Protein AF-A0AAV4IRK4-F1 (afdb_monomer_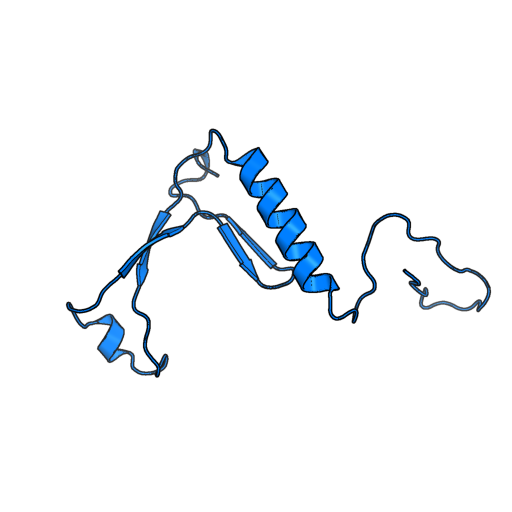lite)

Secondary structure (DSSP, 8-state):
-----SSS-TT-----SS---TT-TTHHHHHHHHHHHHHHHHSTTS---EEEEE---S-TT-GGGGG--SS-EEEEE-EEEETTEEEE--SSGGG-

Radius of gyration: 20.28 Å; chains: 1; bounding box: 39×36×51 Å

Foldseek 3Di:
DFDDDPDDDPPDGDPDPDADDPVDPCRQVVLVVVVVVVCVVVPVPADQAAKDKDADDPDPPPCVVVVDPPRIDIDRDAWDDDRNDIDGGDPDPVRD

Structure (mmCIF, N/CA/C/O backbone):
data_AF-A0AAV4IRK4-F1
#
_entry.id   AF-A0AAV4IRK4-F1
#
loop_
_atom_site.group_PDB
_atom_site.id
_atom_site.type_symbol
_atom_site.label_atom_id
_atom_site.label_alt_id
_atom_site.label_comp_id
_atom_site.label_asym_id
_atom_site.label_entity_id
_atom_site.label_seq_id
_atom_site.pdbx_PDB_ins_code
_atom_site.Cartn_x
_atom_site.Cartn_y
_atom_site.Cartn_z
_atom_site.occupancy
_atom_site.B_iso_or_equiv
_atom_site.auth_seq_id
_atom_site.auth_comp_id
_atom_site.auth_asym_id
_atom_site.auth_atom_id
_atom_site.pdbx_PDB_model_num
ATOM 1 N N . MET A 1 1 ? 18.255 3.456 -20.125 1.00 50.47 1 MET A N 1
ATOM 2 C CA . MET A 1 1 ? 16.891 3.040 -20.538 1.00 50.47 1 MET A CA 1
ATOM 3 C C . MET A 1 1 ? 16.574 3.729 -21.862 1.00 50.47 1 MET A C 1
ATOM 5 O O . MET A 1 1 ? 16.845 4.912 -21.952 1.00 50.47 1 MET A O 1
ATOM 9 N N . LYS A 1 2 ? 16.105 3.010 -22.898 1.00 47.12 2 LYS A N 1
ATOM 10 C CA . LYS A 1 2 ? 15.835 3.591 -24.231 1.00 47.12 2 LYS A CA 1
ATOM 11 C C . LYS A 1 2 ? 14.328 3.804 -24.396 1.00 47.12 2 LYS A C 1
ATOM 13 O O . LYS A 1 2 ? 13.602 2.818 -24.510 1.00 47.12 2 LYS A O 1
ATOM 18 N N . ALA A 1 3 ? 13.876 5.054 -24.354 1.00 50.00 3 ALA A N 1
ATOM 19 C CA . ALA A 1 3 ? 12.509 5.454 -24.688 1.00 50.00 3 ALA A CA 1
ATOM 20 C C . ALA A 1 3 ? 12.510 6.042 -26.108 1.00 50.00 3 ALA A C 1
ATOM 22 O O . ALA A 1 3 ? 13.405 6.816 -26.440 1.00 50.00 3 ALA A O 1
ATOM 23 N N . LYS A 1 4 ? 11.556 5.641 -26.957 1.00 52.75 4 LYS A N 1
ATOM 24 C CA . LYS A 1 4 ? 11.442 6.098 -28.353 1.00 52.75 4 LYS A CA 1
ATOM 25 C C . LYS A 1 4 ? 10.170 6.936 -28.498 1.00 52.75 4 LYS A C 1
ATOM 27 O O . LYS A 1 4 ? 9.111 6.502 -28.052 1.00 52.75 4 LYS A O 1
ATOM 32 N N . LEU A 1 5 ? 10.277 8.115 -29.109 1.00 53.81 5 LEU A N 1
ATOM 33 C CA . LEU A 1 5 ? 9.135 8.985 -29.400 1.00 53.81 5 LEU A CA 1
ATOM 34 C C . LEU A 1 5 ? 8.384 8.505 -30.647 1.00 53.81 5 LEU A C 1
ATOM 36 O O . LEU A 1 5 ? 8.989 8.089 -31.636 1.00 53.81 5 LEU A O 1
ATOM 40 N N . VAL A 1 6 ? 7.053 8.600 -30.614 1.00 61.09 6 VAL A N 1
ATOM 41 C CA . VAL A 1 6 ? 6.168 8.264 -31.741 1.00 61.09 6 VAL A CA 1
ATOM 42 C C . VAL A 1 6 ? 6.052 9.471 -32.678 1.00 61.09 6 VAL A C 1
ATOM 44 O O . VAL A 1 6 ? 4.975 10.021 -32.853 1.00 61.09 6 VAL A O 1
ATOM 47 N N . GLN A 1 7 ? 7.175 9.916 -33.249 1.00 53.50 7 GLN A N 1
ATOM 48 C CA . GLN A 1 7 ? 7.216 10.723 -34.476 1.00 53.50 7 GLN A CA 1
ATOM 49 C C . GLN A 1 7 ? 8.660 10.819 -35.008 1.00 53.50 7 GLN A C 1
ATOM 51 O O . GLN A 1 7 ? 9.473 11.606 -34.545 1.00 53.50 7 GLN A O 1
ATOM 56 N N . TRP A 1 8 ? 8.950 9.928 -35.960 1.00 41.69 8 TRP A N 1
ATOM 57 C CA . TRP A 1 8 ? 9.983 9.933 -37.007 1.00 41.69 8 TRP A CA 1
ATOM 58 C C . TRP A 1 8 ? 11.249 10.796 -36.833 1.00 41.69 8 TRP A C 1
ATOM 60 O O . TRP A 1 8 ? 11.382 11.860 -37.427 1.00 41.69 8 TRP A O 1
ATOM 70 N N . SER A 1 9 ? 12.261 10.219 -36.187 1.00 46.97 9 SER A N 1
ATOM 71 C CA . SER A 1 9 ? 13.600 10.013 -36.762 1.00 46.97 9 SER A CA 1
ATOM 72 C C . SER A 1 9 ? 14.293 8.926 -35.926 1.00 46.97 9 SER A C 1
ATOM 74 O O . SER A 1 9 ? 14.166 8.903 -34.704 1.00 46.97 9 SER A O 1
ATOM 76 N N . GLU A 1 10 ? 14.966 7.960 -36.555 1.00 51.12 10 GLU A N 1
ATOM 77 C CA . GLU A 1 10 ? 15.640 6.858 -35.843 1.00 51.12 10 GLU A CA 1
ATOM 78 C C . GLU A 1 10 ? 16.875 7.294 -35.033 1.00 51.12 10 GLU A C 1
ATOM 80 O O . GLU A 1 10 ? 17.486 6.451 -34.377 1.00 51.12 10 GLU A O 1
ATOM 85 N N . ALA A 1 11 ? 17.232 8.581 -35.056 1.00 54.00 11 ALA A N 1
ATOM 86 C CA . ALA A 1 11 ? 18.519 9.071 -34.574 1.00 54.00 11 ALA A CA 1
ATOM 87 C C . ALA A 1 11 ? 18.522 9.631 -33.142 1.00 54.00 11 ALA A C 1
ATOM 89 O O . ALA A 1 11 ? 19.596 9.725 -32.553 1.00 54.00 11 ALA A O 1
ATOM 90 N N . ASP A 1 12 ? 17.369 9.959 -32.552 1.00 53.19 12 ASP A N 1
ATOM 91 C CA . ASP A 1 12 ? 17.356 10.613 -31.238 1.00 53.19 12 ASP A CA 1
ATOM 92 C C . ASP A 1 12 ? 17.135 9.608 -30.105 1.00 53.19 12 ASP A C 1
ATOM 94 O O . ASP A 1 12 ? 16.019 9.276 -29.694 1.00 53.19 12 ASP A O 1
ATOM 98 N N . GLU A 1 13 ? 18.253 9.089 -29.604 1.00 58.72 13 GLU A N 1
ATOM 99 C CA . GLU A 1 13 ? 18.307 8.230 -28.430 1.00 58.72 13 GLU A CA 1
ATOM 100 C C . GLU A 1 13 ? 18.220 9.094 -27.160 1.00 58.72 13 GLU A C 1
ATOM 102 O O . GLU A 1 13 ? 19.178 9.755 -26.761 1.00 58.72 13 GLU A O 1
ATOM 107 N N . LEU A 1 14 ? 17.051 9.119 -26.514 1.00 63.44 14 LEU A N 1
ATOM 108 C CA . LEU A 1 14 ? 16.869 9.870 -25.270 1.00 63.44 14 LEU A CA 1
ATOM 109 C C . LEU A 1 14 ? 17.677 9.225 -24.137 1.00 63.44 14 LEU A C 1
ATOM 111 O O . LEU A 1 14 ? 17.386 8.110 -23.689 1.00 63.44 14 LEU A O 1
ATOM 115 N N . HIS A 1 15 ? 18.692 9.945 -23.660 1.00 72.31 15 HIS A N 1
ATOM 116 C CA . HIS A 1 15 ? 19.526 9.527 -22.541 1.00 72.31 15 HIS A CA 1
ATOM 117 C C . HIS A 1 15 ? 18.768 9.695 -21.216 1.00 72.31 15 HIS A C 1
ATOM 119 O O . HIS A 1 15 ? 18.801 10.744 -20.575 1.00 72.31 15 HIS A O 1
ATOM 125 N N . VAL A 1 16 ? 18.061 8.642 -20.807 1.00 73.25 16 VAL A N 1
ATOM 126 C CA . VAL A 1 16 ? 17.367 8.591 -19.515 1.00 73.25 16 VAL A CA 1
ATOM 127 C C . VAL A 1 16 ? 18.376 8.269 -18.414 1.00 73.25 16 VAL A C 1
ATOM 129 O O . VAL A 1 16 ? 18.855 7.134 -18.334 1.00 73.25 16 VAL A O 1
ATOM 132 N N . THR A 1 17 ? 18.683 9.253 -17.567 1.00 83.94 17 THR A N 1
ATOM 133 C CA . THR A 1 17 ? 19.556 9.086 -16.389 1.00 83.94 17 THR A CA 1
ATOM 134 C C . THR A 1 17 ? 18.817 8.496 -15.190 1.00 83.94 17 THR A C 1
ATOM 136 O O . THR A 1 17 ? 19.423 7.806 -14.376 1.00 83.94 17 THR A O 1
ATOM 139 N N . ASN A 1 18 ? 17.507 8.747 -15.096 1.00 76.88 18 ASN A N 1
ATOM 140 C CA . ASN A 1 18 ? 16.679 8.409 -13.944 1.00 76.88 18 ASN A CA 1
ATOM 141 C C . ASN A 1 18 ? 15.465 7.621 -14.456 1.00 76.88 18 ASN A C 1
ATOM 143 O O . ASN A 1 18 ? 14.629 8.178 -15.165 1.00 76.88 18 ASN A O 1
ATOM 147 N N . GLY A 1 19 ? 15.387 6.324 -14.154 1.00 76.88 19 GLY A N 1
ATOM 148 C CA . GLY A 1 19 ? 14.271 5.471 -14.572 1.00 76.88 19 GLY A CA 1
ATOM 149 C C . GLY A 1 19 ? 14.688 4.069 -15.015 1.00 76.88 19 GLY A C 1
ATOM 150 O O . GLY A 1 19 ? 15.834 3.815 -15.393 1.00 76.88 19 GLY A O 1
ATOM 151 N N . VAL A 1 20 ? 13.731 3.144 -14.976 1.00 80.25 20 VAL A N 1
ATOM 152 C CA . VAL A 1 20 ? 13.897 1.730 -15.346 1.00 80.25 20 VAL A CA 1
ATOM 153 C C . VAL A 1 20 ? 13.074 1.404 -16.586 1.00 80.25 20 VAL A C 1
ATOM 155 O O . VAL A 1 20 ? 11.945 1.862 -16.725 1.00 80.25 20 VAL A O 1
ATOM 158 N N . LYS A 1 21 ? 13.637 0.626 -17.521 1.00 81.44 21 LYS A N 1
ATOM 159 C CA . LYS A 1 21 ? 12.971 0.336 -18.801 1.00 81.44 21 LYS A CA 1
ATOM 160 C C . LYS A 1 21 ? 11.615 -0.338 -18.560 1.00 81.44 21 LYS A C 1
ATOM 162 O O . LYS A 1 21 ? 11.560 -1.363 -17.889 1.00 81.44 21 LYS A O 1
ATOM 167 N N . GLN A 1 22 ? 10.544 0.210 -19.141 1.00 73.31 22 GLN A N 1
ATOM 168 C CA . GLN A 1 22 ? 9.228 -0.432 -19.147 1.00 73.31 22 GLN A CA 1
ATOM 169 C C . GLN A 1 22 ? 9.365 -1.814 -19.804 1.00 73.31 22 GLN A C 1
ATOM 171 O O . GLN A 1 22 ? 10.088 -1.936 -20.790 1.00 73.31 22 GLN A O 1
ATOM 176 N N . SER A 1 23 ? 8.724 -2.840 -19.235 1.00 71.88 23 SER A N 1
ATOM 177 C CA . SER A 1 23 ? 8.925 -4.269 -19.554 1.00 71.88 23 SER A CA 1
ATOM 178 C C . SER A 1 23 ? 10.194 -4.924 -18.988 1.00 71.88 23 SER A C 1
ATOM 180 O O . SER A 1 23 ? 10.464 -6.086 -19.301 1.00 71.88 23 SER A O 1
ATOM 182 N N . TYR A 1 24 ? 11.001 -4.222 -18.187 1.00 84.25 24 TYR A N 1
ATOM 183 C CA . TYR A 1 24 ? 12.103 -4.861 -17.472 1.00 84.25 24 TYR A CA 1
ATOM 184 C C . TYR A 1 24 ? 11.567 -5.596 -16.246 1.00 84.25 24 TYR A C 1
ATOM 186 O O . TYR A 1 24 ? 10.871 -5.007 -15.427 1.00 84.25 24 TYR A O 1
ATOM 194 N N . VAL A 1 25 ? 11.921 -6.874 -16.103 1.00 82.81 25 VAL A N 1
ATOM 195 C CA . VAL A 1 25 ? 11.386 -7.747 -15.043 1.00 82.81 25 VAL A CA 1
ATOM 196 C C . VAL A 1 25 ? 11.671 -7.201 -13.639 1.00 82.81 25 VAL A C 1
ATOM 198 O O . VAL A 1 25 ? 10.850 -7.369 -12.748 1.00 82.81 25 VAL A O 1
ATOM 201 N N . LEU A 1 26 ? 12.792 -6.492 -13.445 1.00 85.81 26 LEU A N 1
ATOM 202 C CA . LEU A 1 26 ? 13.121 -5.869 -12.156 1.00 85.81 26 LEU A CA 1
ATOM 203 C C . LEU A 1 26 ? 12.500 -4.483 -11.941 1.00 85.81 26 LEU A C 1
ATOM 205 O O . LEU A 1 26 ? 12.624 -3.948 -10.842 1.00 85.81 26 LEU A O 1
ATOM 209 N N . ALA A 1 27 ? 11.885 -3.869 -12.956 1.00 84.62 27 ALA A N 1
ATOM 210 C CA . ALA A 1 27 ? 11.335 -2.522 -12.816 1.00 84.62 27 ALA A CA 1
ATOM 211 C C . ALA A 1 27 ? 10.307 -2.417 -11.669 1.00 84.62 27 ALA A C 1
ATOM 213 O O . ALA A 1 27 ? 10.478 -1.515 -10.851 1.00 84.62 27 ALA A O 1
ATOM 214 N N . PRO A 1 28 ? 9.336 -3.346 -11.519 1.00 83.56 28 PRO A N 1
ATOM 215 C CA . PRO A 1 28 ? 8.391 -3.307 -10.402 1.00 83.56 28 PRO A CA 1
ATOM 216 C C . PRO A 1 28 ? 9.080 -3.466 -9.043 1.00 83.56 28 PRO A C 1
ATOM 218 O O . PRO A 1 28 ? 8.797 -2.718 -8.120 1.00 83.56 28 PRO A O 1
ATOM 221 N N . THR A 1 29 ? 10.049 -4.378 -8.923 1.00 86.69 29 THR A N 1
ATOM 222 C CA . THR A 1 29 ? 10.771 -4.607 -7.660 1.00 86.69 29 THR A CA 1
ATOM 223 C C . THR A 1 29 ? 11.583 -3.387 -7.228 1.00 86.69 29 THR A C 1
ATOM 225 O O . THR A 1 29 ? 11.564 -3.015 -6.057 1.00 86.69 29 THR A O 1
ATOM 228 N N . LEU A 1 30 ? 12.294 -2.753 -8.165 1.00 87.25 30 LEU A N 1
ATOM 229 C CA . LEU A 1 30 ? 13.048 -1.526 -7.898 1.00 87.25 30 LEU A CA 1
ATOM 230 C C . LEU A 1 30 ? 12.117 -0.383 -7.492 1.00 87.25 30 LEU A C 1
ATOM 232 O O . LEU A 1 30 ? 12.451 0.381 -6.591 1.00 87.25 30 LEU A O 1
ATOM 236 N N . PHE A 1 31 ? 10.952 -0.289 -8.132 1.00 84.00 31 PHE A N 1
ATOM 237 C CA . PHE A 1 31 ? 9.943 0.704 -7.794 1.00 84.00 31 PHE A CA 1
ATOM 238 C C . PHE A 1 31 ? 9.397 0.490 -6.379 1.00 84.00 31 PHE A C 1
ATOM 240 O O . PHE A 1 31 ? 9.480 1.404 -5.562 1.00 84.00 31 PHE A O 1
ATOM 247 N N . SER A 1 32 ? 8.958 -0.729 -6.043 1.00 84.94 32 SER A N 1
ATOM 248 C CA . SER A 1 32 ? 8.487 -1.056 -4.692 1.00 84.94 32 SER A CA 1
ATOM 249 C C . SER A 1 32 ? 9.554 -0.772 -3.634 1.00 84.94 32 SER A C 1
ATOM 251 O O . SER A 1 32 ? 9.243 -0.189 -2.603 1.00 84.94 32 SER A O 1
ATOM 253 N N . PHE A 1 33 ? 10.823 -1.101 -3.899 1.00 87.12 33 PHE A N 1
ATOM 254 C CA . PHE A 1 33 ? 11.920 -0.820 -2.968 1.00 87.12 33 PHE A CA 1
ATOM 255 C C . PHE A 1 33 ? 12.112 0.682 -2.712 1.00 87.12 33 PHE A C 1
ATOM 257 O O . PHE A 1 33 ? 12.262 1.101 -1.563 1.00 87.12 33 PHE A O 1
ATOM 264 N N . LEU A 1 34 ? 12.090 1.498 -3.771 1.00 88.31 34 LEU A N 1
ATOM 265 C CA . LEU A 1 34 ? 12.204 2.952 -3.649 1.00 88.31 34 LEU A CA 1
ATOM 266 C C . LEU A 1 34 ? 11.034 3.542 -2.857 1.00 88.31 34 LEU A C 1
ATOM 268 O O . LEU A 1 34 ? 11.261 4.368 -1.975 1.00 88.31 34 LEU A O 1
ATOM 272 N N . PHE A 1 35 ? 9.809 3.087 -3.122 1.00 85.00 35 PHE A N 1
ATOM 273 C CA . PHE A 1 35 ? 8.623 3.531 -2.391 1.00 85.00 35 PHE A CA 1
ATOM 274 C C . PHE A 1 35 ? 8.657 3.126 -0.919 1.00 85.00 35 PHE A C 1
ATOM 276 O O . PHE A 1 35 ? 8.436 3.975 -0.061 1.00 85.00 35 PHE A O 1
ATOM 283 N N . SER A 1 36 ? 9.019 1.881 -0.600 1.00 84.75 36 SER A N 1
ATOM 284 C CA . SER A 1 36 ? 9.151 1.444 0.795 1.00 84.75 36 SER A CA 1
ATOM 285 C C . SER A 1 36 ? 10.192 2.267 1.558 1.00 84.75 36 SER A C 1
ATOM 287 O O . SER A 1 36 ? 9.969 2.632 2.711 1.00 84.75 36 SER A O 1
ATOM 289 N N . MET A 1 37 ? 11.322 2.602 0.925 1.00 87.75 37 MET A N 1
ATOM 290 C CA . MET A 1 37 ? 12.343 3.450 1.548 1.00 87.75 37 MET A CA 1
ATOM 291 C C . MET A 1 37 ? 11.862 4.896 1.723 1.00 87.75 37 MET A C 1
ATOM 293 O O . MET A 1 37 ? 12.119 5.503 2.764 1.00 87.75 37 MET A O 1
ATOM 297 N N . MET A 1 38 ? 11.144 5.435 0.734 1.00 86.75 38 MET A N 1
ATOM 298 C CA . MET A 1 38 ? 10.529 6.759 0.817 1.00 86.75 38 MET A CA 1
ATOM 299 C C . MET A 1 38 ? 9.537 6.815 1.980 1.00 86.75 38 MET A C 1
ATOM 301 O O . MET A 1 38 ? 9.667 7.681 2.843 1.00 86.75 38 MET A O 1
ATOM 305 N N . PHE A 1 39 ? 8.630 5.842 2.080 1.00 83.06 39 PHE A N 1
ATOM 306 C CA . PHE A 1 39 ? 7.653 5.789 3.161 1.00 83.06 39 PHE A CA 1
ATOM 307 C C . PHE A 1 39 ? 8.278 5.620 4.525 1.00 83.06 39 PHE A C 1
ATOM 309 O O . PHE A 1 39 ? 7.926 6.373 5.425 1.00 83.06 39 PHE A O 1
ATOM 316 N N . LEU A 1 40 ? 9.270 4.746 4.676 1.00 83.25 40 LEU A N 1
ATOM 317 C CA . LEU A 1 40 ? 9.987 4.620 5.942 1.00 83.25 40 LEU A CA 1
ATOM 318 C C . LEU A 1 40 ? 10.569 5.966 6.412 1.00 83.25 40 LEU A C 1
ATOM 320 O O . LEU A 1 40 ? 10.550 6.257 7.607 1.00 83.25 40 LEU A O 1
ATOM 324 N N . SER A 1 41 ? 11.056 6.796 5.482 1.00 84.44 41 SER A N 1
ATOM 325 C CA . SER A 1 41 ? 11.601 8.121 5.800 1.00 84.44 41 SER A CA 1
ATOM 326 C C . SER A 1 41 ? 10.531 9.177 6.096 1.00 84.44 41 SER A C 1
ATOM 328 O O . SER A 1 41 ? 10.726 10.002 6.982 1.00 84.44 41 SER A O 1
ATOM 330 N N . SER A 1 42 ? 9.399 9.151 5.390 1.00 79.88 42 SER A N 1
ATOM 331 C CA . SER A 1 42 ? 8.311 10.124 5.562 1.00 79.88 42 SER A CA 1
ATOM 332 C C . SER A 1 42 ? 7.466 9.843 6.802 1.00 79.88 42 SER A C 1
ATOM 334 O O . SER A 1 42 ? 6.915 10.757 7.409 1.00 79.88 42 SER A O 1
ATOM 336 N N . PHE A 1 43 ? 7.371 8.576 7.193 1.00 77.31 43 PHE A N 1
ATOM 337 C CA . PHE A 1 43 ? 6.455 8.104 8.221 1.00 77.31 43 PHE A CA 1
ATOM 338 C C . PHE A 1 43 ? 7.078 7.924 9.604 1.00 77.31 43 PHE A C 1
ATOM 340 O O . PHE A 1 43 ? 6.370 7.496 10.517 1.00 77.31 43 PHE A O 1
ATOM 347 N N . SER A 1 44 ? 8.351 8.287 9.797 1.00 73.56 44 SER A N 1
ATOM 348 C CA . SER A 1 44 ? 9.044 8.122 11.083 1.00 73.56 44 SER A CA 1
ATOM 349 C C . SER A 1 44 ? 8.347 8.827 12.256 1.00 73.56 44 SER A C 1
ATOM 351 O O . SER A 1 44 ? 8.469 8.375 13.388 1.00 73.56 44 SER A O 1
ATOM 353 N N . GLU A 1 45 ? 7.604 9.904 11.984 1.00 71.75 45 GLU A N 1
ATOM 354 C CA . GLU A 1 45 ? 6.866 10.712 12.973 1.00 71.75 45 GLU A CA 1
ATOM 355 C C . GLU A 1 45 ? 5.332 10.653 12.774 1.00 71.75 45 GLU A C 1
ATOM 357 O O . GLU A 1 45 ? 4.581 11.252 13.541 1.00 71.75 45 GLU A O 1
ATOM 362 N N . ALA A 1 46 ? 4.844 9.959 11.737 1.00 70.94 46 ALA A N 1
ATOM 363 C CA . ALA A 1 46 ? 3.434 9.985 11.333 1.00 70.94 46 ALA A CA 1
ATOM 364 C C . ALA A 1 46 ? 2.576 8.909 12.032 1.00 70.94 46 ALA A C 1
ATOM 366 O O . ALA A 1 46 ? 3.091 7.893 12.518 1.00 70.94 46 ALA A O 1
ATOM 367 N N . ASP A 1 47 ? 1.254 9.133 12.054 1.00 75.44 47 ASP A N 1
ATOM 368 C CA . ASP A 1 47 ? 0.269 8.299 12.759 1.00 75.44 47 ASP A CA 1
ATOM 369 C C . ASP A 1 47 ? 0.359 6.827 12.336 1.00 75.44 47 ASP A C 1
ATOM 371 O O . ASP A 1 47 ? 0.564 6.562 11.155 1.00 75.44 47 ASP A O 1
ATOM 375 N N . PRO A 1 48 ? 0.185 5.858 13.256 1.00 77.38 48 PRO A N 1
ATOM 376 C CA . PRO A 1 48 ? 0.226 4.424 12.997 1.00 77.38 48 PRO A CA 1
ATOM 377 C C . PRO A 1 48 ? -0.356 3.942 11.651 1.00 77.38 48 PRO A C 1
ATOM 379 O O . PRO A 1 48 ? 0.245 3.058 11.045 1.00 77.38 48 PRO A O 1
ATOM 382 N N . GLY A 1 49 ? -1.456 4.522 11.171 1.00 85.81 49 GLY A N 1
ATOM 383 C CA . GLY A 1 49 ? -2.258 4.009 10.058 1.00 85.81 49 GLY A CA 1
ATOM 384 C C . GLY A 1 49 ? -3.607 3.502 10.570 1.00 85.81 49 GLY A C 1
ATOM 385 O O . GLY A 1 49 ? -3.980 3.773 11.715 1.00 85.81 49 GLY A O 1
ATOM 386 N N . ILE A 1 50 ? -4.344 2.747 9.756 1.00 89.62 50 ILE A N 1
ATOM 387 C CA . ILE A 1 50 ? -5.648 2.182 10.127 1.00 89.62 50 ILE A CA 1
ATOM 388 C C . ILE A 1 50 ? -5.534 0.711 10.533 1.00 89.62 50 ILE A C 1
ATOM 390 O O . ILE A 1 50 ? -4.721 -0.052 10.018 1.00 89.62 50 ILE A O 1
ATOM 394 N N . LYS A 1 51 ? -6.376 0.275 11.474 1.00 91.06 51 LYS A N 1
ATOM 395 C CA . LYS A 1 51 ? -6.444 -1.135 11.863 1.00 91.06 51 LYS A CA 1
ATOM 396 C C . LYS A 1 51 ? -7.344 -1.880 10.884 1.00 91.06 51 LYS A C 1
ATOM 398 O O . LYS A 1 51 ? -8.562 -1.703 10.916 1.00 91.06 51 LYS A O 1
ATOM 403 N N . ILE A 1 52 ? -6.762 -2.761 10.079 1.00 88.56 52 ILE A N 1
ATOM 404 C CA . ILE A 1 52 ? -7.513 -3.634 9.179 1.00 88.56 52 ILE A CA 1
ATOM 405 C C . ILE A 1 52 ? -7.674 -4.997 9.825 1.00 88.56 52 ILE A C 1
ATOM 407 O O . ILE A 1 52 ? -6.729 -5.618 10.304 1.00 88.56 52 ILE A O 1
ATOM 411 N N . THR A 1 53 ? -8.918 -5.456 9.855 1.00 87.75 53 THR A N 1
ATOM 412 C CA . THR A 1 53 ? -9.283 -6.772 10.364 1.00 87.75 53 THR A CA 1
ATOM 413 C C . THR A 1 53 ? -9.655 -7.638 9.170 1.00 87.75 53 THR A C 1
ATOM 415 O O . THR A 1 53 ? -10.616 -7.330 8.469 1.00 87.75 53 THR A O 1
ATOM 418 N N . TYR A 1 54 ? -8.877 -8.684 8.911 1.00 82.50 54 TYR A N 1
ATOM 419 C CA . TYR A 1 54 ? -9.008 -9.525 7.726 1.00 82.50 54 TYR A CA 1
ATOM 420 C C . TYR A 1 54 ? -8.828 -11.004 8.062 1.00 82.50 54 TYR A C 1
ATOM 422 O O . TYR A 1 54 ? -8.509 -11.395 9.186 1.00 82.50 54 TYR A O 1
ATOM 430 N N . ARG A 1 55 ? -9.057 -11.845 7.058 1.00 80.94 55 ARG A N 1
ATOM 431 C CA . ARG A 1 55 ? -8.835 -13.283 7.133 1.00 80.94 55 ARG A CA 1
ATOM 432 C C . ARG A 1 55 ? -8.241 -13.769 5.826 1.00 80.94 55 ARG A C 1
ATOM 434 O O . ARG A 1 55 ? -8.730 -13.404 4.761 1.00 80.94 55 ARG A O 1
ATOM 441 N N . THR A 1 56 ? -7.208 -14.590 5.914 1.00 75.75 56 THR A N 1
ATOM 442 C CA . THR A 1 56 ? -6.597 -15.260 4.769 1.00 75.75 56 THR A CA 1
ATOM 443 C C . THR A 1 56 ? -7.245 -16.628 4.582 1.00 75.75 56 THR A C 1
ATOM 445 O O . THR A 1 56 ? -7.202 -17.475 5.469 1.00 75.75 56 THR A O 1
ATOM 448 N N . TYR A 1 57 ? -7.875 -16.835 3.428 1.00 76.56 57 TYR A N 1
ATOM 449 C CA . TYR A 1 57 ? -8.465 -18.107 3.020 1.00 76.56 57 TYR A CA 1
ATOM 450 C C . TYR A 1 57 ? -8.136 -18.408 1.563 1.00 76.56 57 TYR A C 1
ATOM 452 O O . TYR A 1 57 ? -7.910 -17.491 0.779 1.00 76.56 57 TYR A O 1
ATOM 460 N N . GLU A 1 58 ? -8.152 -19.691 1.204 1.00 71.19 58 GLU A N 1
ATOM 461 C CA . GLU A 1 58 ? -7.897 -20.144 -0.168 1.00 71.19 58 GLU A CA 1
ATOM 462 C C . GLU A 1 58 ? -9.008 -19.730 -1.152 1.00 71.19 58 GLU A C 1
ATOM 464 O O . GLU A 1 58 ? -8.733 -19.553 -2.335 1.00 71.19 58 GLU A O 1
ATOM 469 N N . ASP A 1 59 ? -10.244 -19.524 -0.673 1.00 75.75 59 ASP A N 1
ATOM 470 C CA . ASP A 1 59 ? -11.387 -19.119 -1.500 1.00 75.75 59 ASP A CA 1
ATOM 471 C C . ASP A 1 59 ? -11.909 -17.726 -1.120 1.00 75.75 59 ASP A C 1
ATOM 473 O O . ASP A 1 59 ? -12.691 -17.548 -0.179 1.00 75.75 59 ASP A O 1
ATOM 477 N N . ILE A 1 60 ? -11.484 -16.732 -1.899 1.00 76.25 60 ILE A N 1
ATOM 478 C CA . ILE A 1 60 ? -11.894 -15.328 -1.770 1.00 76.25 60 ILE A CA 1
ATOM 479 C C . ILE A 1 60 ? -13.376 -15.093 -2.106 1.00 76.25 60 ILE A C 1
ATOM 481 O O . ILE A 1 60 ? -13.931 -14.063 -1.720 1.00 76.25 60 ILE A O 1
ATOM 485 N N . PHE A 1 61 ? -14.040 -16.020 -2.807 1.00 79.94 61 PHE A N 1
ATOM 486 C CA . PHE A 1 61 ? -15.439 -15.869 -3.222 1.00 79.94 61 PHE A CA 1
ATOM 487 C C . PHE A 1 61 ? -16.426 -16.392 -2.175 1.00 79.94 61 PHE A C 1
ATOM 489 O O . PHE A 1 61 ? -17.628 -16.109 -2.249 1.00 79.94 61 PHE A O 1
ATOM 496 N N . ASN A 1 62 ? -15.945 -17.097 -1.149 1.00 77.94 62 ASN A N 1
ATOM 497 C CA . ASN A 1 62 ? -16.785 -17.543 -0.050 1.00 77.94 62 ASN A CA 1
ATOM 498 C C . ASN A 1 62 ? -17.070 -16.406 0.948 1.00 77.94 62 ASN A C 1
ATOM 500 O O . ASN A 1 62 ? -16.418 -16.241 1.980 1.00 77.94 62 ASN A O 1
ATOM 504 N N . THR A 1 63 ? -18.130 -15.647 0.678 1.00 78.81 63 THR A N 1
ATOM 505 C CA . THR A 1 63 ? -18.573 -14.530 1.532 1.00 78.81 63 THR A CA 1
ATOM 506 C C . THR A 1 63 ? -19.033 -14.940 2.938 1.00 78.81 63 THR A C 1
ATOM 508 O O . 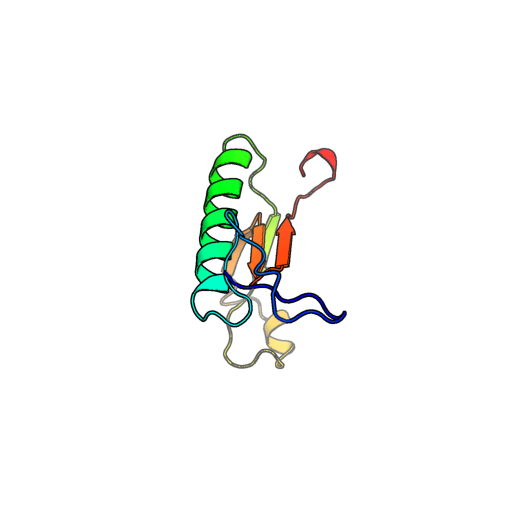THR A 1 63 ? -19.123 -14.078 3.816 1.00 78.81 63 THR A O 1
ATOM 511 N N . GLN A 1 64 ? -19.297 -16.228 3.216 1.00 77.44 64 GLN A N 1
ATOM 512 C CA . GLN A 1 64 ? -19.600 -16.672 4.586 1.00 77.44 64 GLN A CA 1
ATOM 513 C C . GLN A 1 64 ? -18.394 -16.513 5.516 1.00 77.44 64 GLN A C 1
ATOM 515 O O . GLN A 1 64 ? -18.569 -16.258 6.709 1.00 77.44 64 GLN A O 1
ATOM 520 N N . CYS A 1 65 ? -17.179 -16.576 4.970 1.00 70.69 65 CYS A N 1
ATOM 521 C CA . CYS A 1 65 ? -15.942 -16.387 5.718 1.00 70.69 65 CYS A CA 1
ATOM 522 C C . CYS A 1 65 ? -15.829 -14.988 6.339 1.00 70.69 65 CYS A C 1
ATOM 524 O O . CYS A 1 65 ? -15.267 -14.865 7.425 1.00 70.69 65 CYS A O 1
ATOM 526 N N . LEU A 1 66 ? -16.431 -13.963 5.720 1.00 71.06 66 LEU A N 1
ATOM 527 C CA . LEU A 1 66 ? -16.489 -12.598 6.264 1.00 71.06 66 LEU A CA 1
ATOM 528 C C . LEU A 1 66 ? -17.393 -12.484 7.504 1.00 71.06 66 LEU A C 1
ATOM 530 O O . LEU A 1 66 ? -17.271 -11.537 8.275 1.00 71.06 66 LEU A O 1
ATOM 534 N N . LYS A 1 67 ? -18.317 -13.434 7.702 1.00 76.88 67 LYS A N 1
ATOM 535 C CA . LYS A 1 67 ? -19.246 -13.465 8.848 1.00 76.88 67 LYS A CA 1
ATOM 536 C C . LYS A 1 67 ? -18.748 -14.340 10.000 1.00 76.88 67 LYS A C 1
ATOM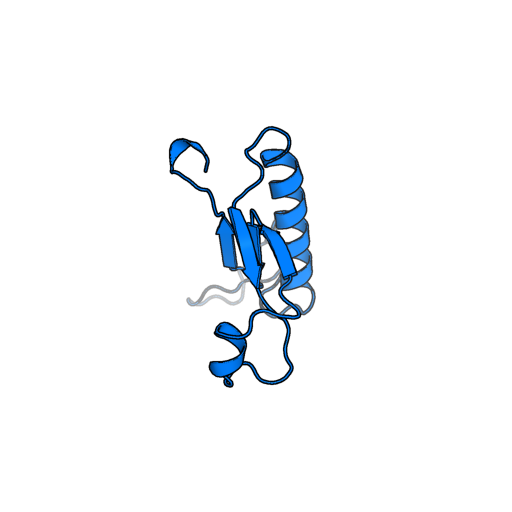 538 O O . LYS A 1 67 ? -19.343 -14.335 11.080 1.00 76.88 67 LYS A O 1
ATOM 543 N N . ALA A 1 68 ? -17.704 -15.128 9.771 1.00 76.19 68 ALA A N 1
ATOM 544 C CA . ALA A 1 68 ? -17.160 -16.037 10.765 1.00 76.19 68 ALA A CA 1
ATOM 545 C C . ALA A 1 68 ? -16.364 -15.270 11.832 1.00 76.19 68 ALA A C 1
ATOM 547 O O . ALA A 1 68 ? -15.658 -14.317 11.529 1.00 76.19 68 ALA A O 1
ATOM 548 N N . LYS A 1 69 ? -16.489 -15.694 13.096 1.00 77.88 69 LYS A N 1
ATOM 549 C CA . LYS A 1 69 ? -15.905 -15.006 14.265 1.00 77.88 69 LYS A CA 1
ATOM 550 C C . LYS A 1 69 ? -14.545 -15.561 14.710 1.00 77.88 69 LYS A C 1
ATOM 552 O O . LYS A 1 69 ? -13.973 -15.069 15.675 1.00 77.88 69 LYS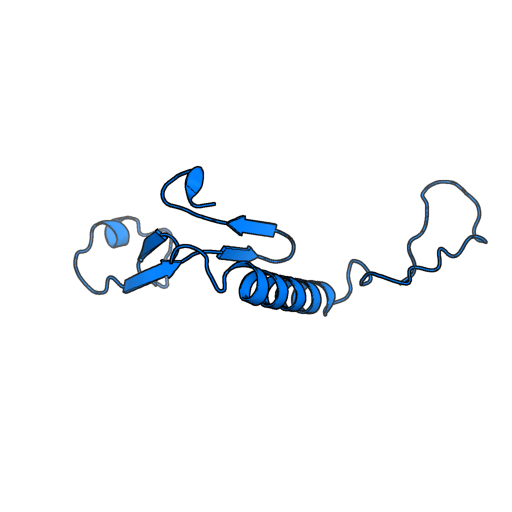 A O 1
ATOM 557 N N . THR A 1 70 ? -14.059 -16.607 14.052 1.00 82.62 70 THR A N 1
ATOM 558 C CA . THR A 1 70 ? -12.819 -17.322 14.380 1.00 82.62 70 THR A CA 1
ATOM 559 C C . THR A 1 70 ? -11.771 -17.096 13.291 1.00 82.62 70 THR A C 1
ATOM 561 O O . THR A 1 70 ? -12.134 -16.814 12.153 1.00 82.62 70 THR A O 1
ATOM 564 N N . GLU A 1 71 ? -10.486 -17.236 13.640 1.00 81.75 71 GLU A N 1
ATOM 565 C CA . GLU A 1 71 ? -9.335 -17.063 12.725 1.00 81.75 71 GLU A CA 1
ATOM 566 C C . GLU A 1 71 ? -9.294 -15.698 12.020 1.00 81.75 71 GLU A C 1
ATOM 568 O O . GLU A 1 71 ? -8.930 -15.579 10.855 1.00 81.75 71 GLU A O 1
ATOM 573 N N . ILE A 1 72 ? -9.696 -14.656 12.739 1.00 84.50 72 ILE A N 1
ATOM 574 C CA . ILE A 1 72 ? -9.577 -13.281 12.276 1.00 84.50 72 ILE A CA 1
ATOM 575 C C . ILE A 1 72 ? -8.195 -12.761 12.677 1.00 84.50 72 ILE A C 1
ATOM 577 O O . ILE A 1 72 ? -7.811 -12.847 13.846 1.00 84.50 72 ILE A O 1
ATOM 581 N N . THR A 1 73 ? -7.473 -12.183 11.724 1.00 88.12 73 THR A N 1
ATOM 582 C CA . THR A 1 73 ? -6.225 -11.458 11.962 1.00 88.12 73 THR A CA 1
ATOM 583 C C . THR A 1 73 ? -6.501 -9.964 11.905 1.00 88.12 73 THR A C 1
ATOM 585 O O . THR A 1 73 ? -7.352 -9.493 11.155 1.00 88.12 73 THR A O 1
ATOM 588 N N . SER A 1 74 ? -5.788 -9.195 12.719 1.00 89.12 74 SER A N 1
ATOM 589 C CA . SER A 1 74 ? -5.797 -7.745 12.595 1.00 89.12 74 SER A CA 1
ATOM 590 C C . SER A 1 74 ? -4.380 -7.231 12.510 1.00 89.12 74 SER A C 1
ATOM 592 O O . SER A 1 74 ? -3.576 -7.536 13.393 1.00 89.12 74 SER A O 1
ATOM 594 N N . SER A 1 75 ? -4.109 -6.429 11.497 1.00 89.75 75 SER A N 1
ATOM 595 C CA . SER A 1 75 ? -2.870 -5.683 11.354 1.00 89.75 75 SER A CA 1
ATOM 596 C C . SER A 1 75 ? -3.178 -4.195 11.329 1.00 89.75 75 SER A C 1
ATOM 598 O O . SER A 1 75 ? -4.327 -3.754 11.233 1.00 89.75 75 SER A O 1
ATOM 600 N N . LEU A 1 76 ? -2.124 -3.425 11.510 1.00 89.81 76 LEU A N 1
ATOM 601 C CA . LEU A 1 76 ? -2.156 -1.990 11.401 1.00 89.81 76 LEU A CA 1
ATOM 602 C C . LEU A 1 76 ? -1.450 -1.659 10.091 1.00 89.81 76 LEU A C 1
ATOM 604 O O . LEU A 1 76 ? -0.267 -1.953 9.955 1.00 89.81 76 LEU A O 1
ATOM 608 N N . GLU A 1 77 ? -2.211 -1.138 9.140 1.00 88.50 77 GLU A N 1
ATOM 609 C CA . GLU A 1 77 ? -1.772 -0.874 7.772 1.00 88.50 77 GLU A CA 1
ATOM 610 C C . GLU A 1 77 ? -1.786 0.635 7.534 1.00 88.50 77 GLU A C 1
ATOM 612 O O . GLU A 1 77 ? -2.711 1.331 7.964 1.00 88.50 77 GLU A O 1
ATOM 617 N N . ARG A 1 78 ? -0.763 1.146 6.855 1.00 87.31 78 ARG A N 1
ATOM 618 C CA . ARG A 1 78 ? -0.602 2.580 6.566 1.00 87.31 78 ARG A CA 1
ATOM 619 C C . ARG A 1 78 ? -0.494 2.844 5.071 1.00 87.31 78 ARG A C 1
ATOM 621 O O . ARG A 1 78 ? -1.054 3.819 4.580 1.00 87.31 78 ARG A O 1
ATOM 628 N N . ASP A 1 79 ? 0.200 1.963 4.371 1.00 86.69 79 ASP A N 1
ATOM 629 C CA . ASP A 1 79 ? 0.501 2.046 2.953 1.00 86.69 79 ASP A CA 1
ATOM 630 C C . ASP A 1 79 ? 0.166 0.728 2.242 1.00 86.69 79 ASP A C 1
ATOM 632 O O . ASP A 1 79 ? 0.445 -0.362 2.740 1.00 86.69 79 ASP A O 1
ATOM 636 N N . PHE A 1 80 ? -0.432 0.833 1.056 1.00 86.38 80 PHE A N 1
ATOM 637 C CA . PHE A 1 80 ? -0.690 -0.288 0.155 1.00 86.38 80 PHE A CA 1
ATOM 638 C C . PHE A 1 80 ? 0.108 -0.095 -1.123 1.00 86.38 80 PHE A C 1
ATOM 640 O O . PHE A 1 80 ? -0.155 0.820 -1.898 1.00 86.38 80 PHE A O 1
ATOM 647 N N . LEU A 1 81 ? 1.075 -0.983 -1.343 1.00 85.31 81 LEU A N 1
ATOM 648 C CA . LEU A 1 81 ? 1.935 -0.977 -2.519 1.00 85.31 81 LEU A CA 1
ATOM 649 C C . LEU A 1 81 ? 1.580 -2.143 -3.438 1.00 85.31 81 LEU A C 1
ATOM 651 O O . LEU A 1 81 ? 1.677 -3.307 -3.037 1.00 85.31 81 LEU A O 1
ATOM 655 N N . TYR A 1 82 ? 1.235 -1.845 -4.689 1.00 83.69 82 TYR A N 1
ATOM 656 C CA . TYR A 1 82 ? 1.043 -2.856 -5.722 1.00 83.69 82 TYR A CA 1
ATOM 657 C C . TYR A 1 82 ? 1.602 -2.384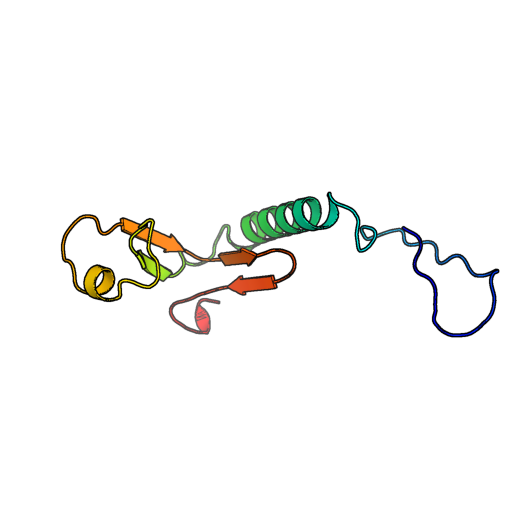 -7.065 1.00 83.69 82 TYR A C 1
ATOM 659 O O . TYR A 1 82 ? 1.051 -1.497 -7.699 1.00 83.69 82 TYR A O 1
ATOM 667 N N . ALA A 1 83 ? 2.681 -3.026 -7.526 1.00 81.81 83 ALA A N 1
ATOM 668 C CA . ALA A 1 83 ? 3.390 -2.629 -8.744 1.00 81.81 83 ALA A CA 1
ATOM 669 C C . ALA A 1 83 ? 3.769 -1.132 -8.726 1.00 81.81 83 ALA A C 1
ATOM 671 O O . ALA A 1 83 ? 4.634 -0.757 -7.933 1.00 81.81 83 ALA A O 1
ATOM 672 N N . ASP A 1 84 ? 3.177 -0.319 -9.603 1.00 79.25 84 ASP A N 1
ATOM 673 C CA . ASP A 1 84 ? 3.333 1.136 -9.664 1.00 79.25 84 ASP A CA 1
ATOM 674 C C . ASP A 1 84 ? 2.253 1.927 -8.906 1.00 79.25 84 ASP A C 1
ATOM 676 O O . ASP A 1 84 ? 2.430 3.126 -8.683 1.00 79.25 84 ASP A O 1
ATOM 680 N N . ASP A 1 85 ? 1.191 1.257 -8.457 1.00 83.56 85 ASP A N 1
ATOM 681 C CA . ASP A 1 85 ? 0.122 1.851 -7.664 1.00 83.56 85 ASP A CA 1
ATOM 682 C C . ASP A 1 85 ? 0.503 1.908 -6.183 1.00 83.56 85 ASP A C 1
ATOM 684 O O . ASP A 1 85 ? 1.090 0.980 -5.605 1.00 83.56 85 ASP A O 1
ATOM 688 N N . CYS A 1 86 ? 0.137 3.022 -5.558 1.00 84.94 86 CYS A N 1
ATOM 689 C CA . CYS A 1 86 ? 0.379 3.261 -4.154 1.00 84.94 86 CYS A CA 1
ATOM 690 C C . CYS A 1 86 ? -0.766 4.053 -3.527 1.00 84.94 86 CYS A C 1
ATOM 692 O O . CYS A 1 86 ? -1.019 5.187 -3.932 1.00 84.94 86 CYS A O 1
ATOM 694 N N . ASP A 1 87 ? -1.336 3.507 -2.455 1.00 87.44 87 ASP A N 1
ATOM 695 C CA . ASP A 1 87 ? -2.351 4.171 -1.643 1.00 87.44 87 ASP A CA 1
ATOM 696 C C . ASP A 1 87 ? -1.873 4.344 -0.199 1.00 87.44 87 ASP A C 1
ATOM 698 O O . ASP A 1 87 ? -1.243 3.457 0.377 1.00 87.44 87 ASP A O 1
ATOM 702 N N . ILE A 1 88 ? -2.203 5.487 0.402 1.00 87.31 88 ILE A N 1
ATOM 703 C CA . ILE A 1 88 ? -1.959 5.775 1.820 1.00 87.31 88 ILE A CA 1
ATOM 704 C C . ILE A 1 88 ? -3.313 5.876 2.508 1.00 87.31 88 ILE A C 1
ATOM 706 O O . ILE A 1 88 ? -4.246 6.488 1.984 1.00 87.31 88 ILE A O 1
ATOM 710 N N . VAL A 1 89 ? -3.423 5.283 3.691 1.00 87.44 89 VAL A N 1
ATOM 711 C CA . VAL A 1 89 ? -4.655 5.278 4.477 1.00 87.44 89 VAL A CA 1
ATOM 712 C C . VAL A 1 89 ? -4.450 5.902 5.849 1.00 87.44 89 VAL A C 1
ATOM 714 O O . VAL A 1 89 ? -3.506 5.590 6.572 1.00 87.44 89 VAL A O 1
ATOM 717 N N . ALA A 1 90 ? -5.401 6.749 6.236 1.00 86.50 90 ALA A N 1
ATOM 718 C CA . ALA A 1 90 ? -5.456 7.380 7.546 1.00 86.50 90 ALA A CA 1
ATOM 719 C C . ALA A 1 90 ? -6.901 7.434 8.058 1.00 86.50 90 ALA A C 1
ATOM 721 O O . ALA A 1 90 ? -7.859 7.291 7.297 1.00 86.50 90 ALA A O 1
ATOM 722 N N . TYR A 1 91 ? -7.071 7.649 9.364 1.00 86.38 91 TYR A N 1
ATOM 723 C CA . TYR A 1 91 ? -8.400 7.796 9.972 1.00 86.38 91 TYR A CA 1
ATOM 724 C C . TYR A 1 91 ? -9.066 9.148 9.680 1.00 86.38 91 TYR A C 1
ATOM 726 O O . TYR A 1 91 ? -10.283 9.264 9.829 1.00 86.38 91 TYR A O 1
ATOM 734 N N . SER A 1 92 ? -8.288 10.166 9.308 1.00 85.12 92 SER A N 1
ATOM 735 C CA . SER A 1 92 ? -8.771 11.498 8.944 1.00 85.12 92 SER A CA 1
ATOM 736 C C . SER A 1 92 ? -7.783 12.198 8.009 1.00 85.12 92 SER A C 1
ATOM 738 O O . SER A 1 92 ? -6.638 11.762 7.880 1.00 85.12 92 SER A O 1
ATOM 740 N N . GLU A 1 93 ? -8.226 13.274 7.357 1.00 82.81 93 GLU A N 1
ATOM 741 C CA . GLU A 1 93 ? -7.406 14.042 6.411 1.00 82.81 93 GLU A CA 1
ATOM 742 C C . GLU A 1 93 ? -6.201 14.699 7.091 1.00 82.81 93 GLU A C 1
ATOM 744 O O . GLU A 1 93 ? -5.120 14.742 6.520 1.00 82.81 93 GLU A O 1
ATOM 749 N N . GLU A 1 94 ? -6.340 15.133 8.345 1.00 82.12 94 GLU A N 1
ATOM 750 C CA . GLU A 1 94 ? -5.245 15.747 9.110 1.00 82.12 94 GLU A CA 1
ATOM 751 C C . GLU A 1 94 ? -4.134 14.753 9.478 1.00 82.12 94 GLU A C 1
ATOM 753 O O . GLU A 1 94 ? -3.094 15.156 9.999 1.00 82.12 94 GLU A O 1
ATOM 758 N N . LYS A 1 95 ? -4.390 13.457 9.280 1.00 77.06 95 LYS A N 1
ATOM 759 C CA . LYS A 1 95 ? -3.484 12.354 9.602 1.00 77.06 95 LYS A CA 1
ATOM 760 C C . LYS A 1 95 ? -2.912 11.646 8.369 1.00 77.06 95 LYS A C 1
ATOM 762 O O . LYS A 1 95 ? -2.197 10.658 8.549 1.00 77.06 95 LYS A O 1
ATOM 767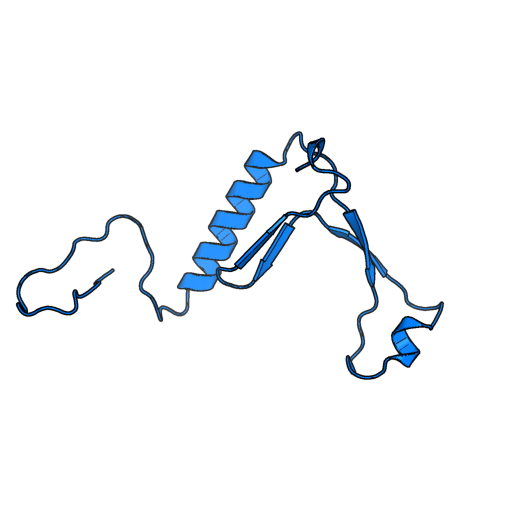 N N . LEU A 1 96 ? -3.250 12.114 7.164 1.00 73.06 96 LEU A N 1
ATOM 768 C CA . LEU A 1 96 ? -2.526 11.794 5.928 1.00 73.06 96 LEU A CA 1
ATOM 769 C C . LEU A 1 96 ? -1.171 12.510 5.923 1.00 73.06 96 LEU A C 1
ATOM 771 O O . LEU A 1 96 ? -0.188 11.863 5.500 1.00 73.06 96 LEU A O 1
#

Organism: NCBI:txid1093978

Sequence (96 aa):
MKAKLVQWSEADELHVTNGVKQSYVLAPTLFSFLFSMMFLSSFSEADPGIKITYRTYEDIFNTQCLKAKTEITSSLERDFLYADDCDIVAYSEEKL

pLDDT: mean 77.56, std 11.66, range [41.69, 91.06]